Protein AF-A0A2T0X0W3-F1 (afdb_monomer)

Nearest PDB structures (foldseek):
  6b87-assembly2_B-3  TM=9.708E-01  e=7.368E-01  synthetic construct
  6b87-assembly1_A-2  TM=9.383E-01  e=7.368E-01  synthetic construct
  8cwy-assembly1_H  TM=9.448E-01  e=1.388E+00  synthetic construct

Structure (mmCIF, N/CA/C/O backbone):
data_AF-A0A2T0X0W3-F1
#
_entry.id   AF-A0A2T0X0W3-F1
#
loop_
_atom_site.group_PDB
_atom_site.id
_atom_site.type_symbol
_atom_site.label_atom_id
_atom_site.label_alt_id
_atom_site.label_comp_id
_atom_site.label_asym_id
_atom_site.label_entity_id
_atom_site.label_seq_id
_atom_site.pdbx_PDB_ins_code
_atom_site.Cartn_x
_atom_site.Cartn_y
_atom_site.Cartn_z
_atom_site.occupancy
_atom_site.B_iso_or_equiv
_atom_site.auth_seq_id
_atom_site.auth_comp_id
_atom_site.auth_asym_id
_atom_site.auth_atom_id
_atom_site.pdbx_PDB_model_num
ATOM 1 N N . MET A 1 1 ? 35.274 -49.745 -71.059 1.00 44.81 1 MET A N 1
ATOM 2 C CA . MET A 1 1 ? 36.498 -48.923 -71.069 1.00 44.81 1 MET A CA 1
ATOM 3 C C . MET A 1 1 ? 36.664 -48.393 -69.666 1.00 44.81 1 MET A C 1
ATOM 5 O O . MET A 1 1 ? 35.773 -47.701 -69.192 1.00 44.81 1 MET A O 1
ATOM 9 N N . THR A 1 2 ? 37.686 -48.886 -68.977 1.00 56.16 2 THR A N 1
ATOM 10 C CA . THR A 1 2 ? 38.157 -48.382 -67.686 1.00 56.16 2 THR A CA 1
ATOM 11 C C . THR A 1 2 ? 38.947 -47.088 -67.884 1.00 56.16 2 THR A C 1
ATOM 13 O O . THR A 1 2 ? 39.268 -46.744 -69.021 1.00 56.16 2 THR A O 1
ATOM 16 N N . ASP A 1 3 ? 39.266 -46.466 -66.747 1.00 53.34 3 ASP A N 1
ATOM 17 C CA . ASP A 1 3 ? 40.272 -45.422 -66.533 1.00 53.34 3 ASP A CA 1
ATOM 18 C C . ASP A 1 3 ? 39.915 -44.008 -67.009 1.00 53.34 3 ASP A C 1
ATOM 20 O O . ASP A 1 3 ? 39.894 -43.712 -68.195 1.00 53.34 3 ASP A O 1
ATOM 24 N N . GLU A 1 4 ? 39.698 -43.102 -66.052 1.00 60.72 4 GLU A N 1
ATOM 25 C CA . GLU A 1 4 ? 40.798 -42.203 -65.685 1.00 60.72 4 GLU A CA 1
ATOM 26 C C . GLU A 1 4 ? 40.623 -41.633 -64.267 1.00 60.72 4 GLU A C 1
ATOM 28 O O . GLU A 1 4 ? 39.574 -41.119 -63.874 1.00 60.72 4 GLU A O 1
ATOM 33 N N . ASP A 1 5 ? 41.696 -41.789 -63.505 1.00 55.66 5 ASP A N 1
ATOM 34 C CA . ASP A 1 5 ? 41.956 -41.324 -62.151 1.00 55.66 5 ASP A CA 1
ATOM 35 C C . ASP A 1 5 ? 42.317 -39.814 -62.119 1.00 55.66 5 ASP A C 1
ATOM 37 O O . ASP A 1 5 ? 43.077 -39.347 -62.963 1.00 55.66 5 ASP A O 1
ATOM 41 N N . VAL A 1 6 ? 41.906 -39.124 -61.031 1.00 57.84 6 VAL A N 1
ATOM 42 C CA . VAL A 1 6 ? 42.661 -38.058 -60.296 1.00 57.84 6 VAL A CA 1
ATOM 43 C C . VAL A 1 6 ? 42.676 -36.612 -60.885 1.00 57.84 6 VAL A C 1
ATOM 45 O O . VAL A 1 6 ? 42.586 -36.452 -62.095 1.00 57.84 6 VAL A O 1
ATOM 48 N N . PRO A 1 7 ? 42.826 -35.507 -60.091 1.00 54.88 7 PRO A N 1
ATOM 49 C CA . PRO A 1 7 ? 42.998 -35.369 -58.634 1.00 54.88 7 PRO A CA 1
ATOM 50 C C . PRO A 1 7 ? 41.984 -34.474 -57.891 1.00 54.88 7 PRO A C 1
ATOM 52 O O . PRO A 1 7 ? 41.290 -33.615 -58.431 1.00 54.88 7 PRO A O 1
ATOM 55 N N . LEU A 1 8 ? 42.060 -34.632 -56.566 1.00 60.78 8 LEU A N 1
ATOM 56 C CA . LEU A 1 8 ? 41.641 -33.708 -55.521 1.00 60.78 8 LEU A CA 1
ATOM 57 C C . LEU A 1 8 ? 41.966 -32.230 -55.795 1.00 60.78 8 LEU A C 1
ATOM 59 O O . LEU A 1 8 ? 43.094 -31.862 -56.118 1.00 60.78 8 LEU A O 1
ATOM 63 N N . GLY A 1 9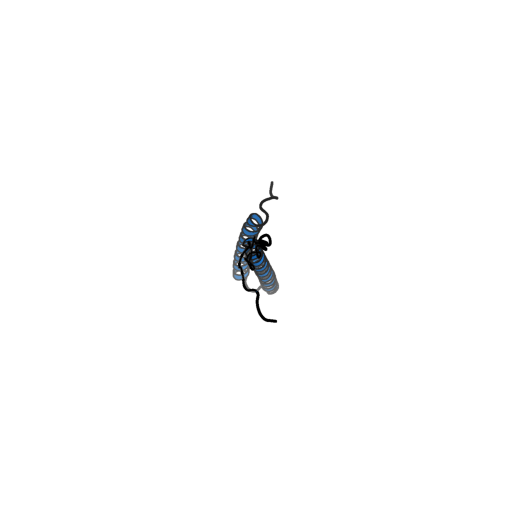 ? 41.011 -31.390 -55.397 1.00 57.78 9 GLY 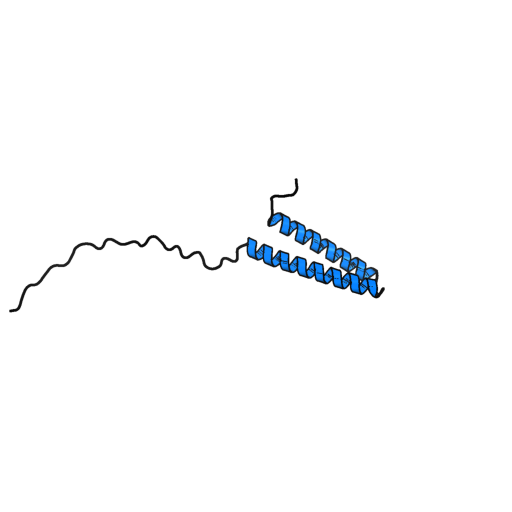A N 1
ATOM 64 C CA . GLY A 1 9 ? 41.310 -30.112 -54.767 1.00 57.78 9 GLY A CA 1
ATOM 65 C C . GLY A 1 9 ? 41.014 -28.896 -55.626 1.00 57.78 9 GLY A C 1
ATOM 66 O O . GLY A 1 9 ? 41.752 -28.577 -56.553 1.00 57.78 9 GLY A O 1
ATOM 67 N N . LYS A 1 10 ? 40.007 -28.133 -55.196 1.00 54.97 10 LYS A N 1
ATOM 68 C CA . LYS A 1 10 ? 40.143 -26.685 -55.015 1.00 54.97 10 LYS A CA 1
ATOM 69 C C . LYS A 1 10 ? 39.015 -26.151 -54.134 1.00 54.97 10 LYS A C 1
ATOM 71 O O . LYS A 1 10 ? 37.862 -26.096 -54.533 1.00 54.97 10 LYS A O 1
ATOM 76 N N . VAL A 1 11 ? 39.449 -25.765 -52.934 1.00 57.28 11 VAL A N 1
ATOM 77 C CA . VAL A 1 11 ? 38.957 -24.672 -52.087 1.00 57.28 11 VAL A CA 1
ATOM 78 C C . VAL A 1 11 ? 37.460 -24.625 -51.780 1.0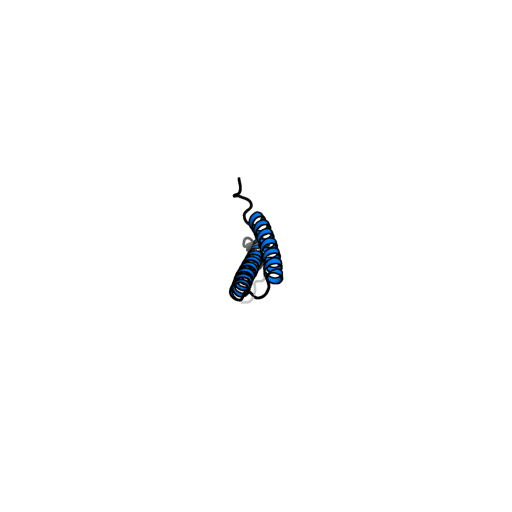0 57.28 11 VAL A C 1
ATOM 80 O O . VAL A 1 11 ? 36.640 -24.166 -52.563 1.00 57.28 11 VAL A O 1
ATOM 83 N N . VAL A 1 12 ? 37.145 -24.962 -50.531 1.00 58.38 12 VAL A N 1
ATOM 84 C CA . VAL A 1 12 ? 36.014 -24.367 -49.819 1.00 58.38 12 VAL A CA 1
ATOM 85 C C . VAL A 1 12 ? 36.396 -22.916 -49.494 1.00 58.38 12 VAL A C 1
ATOM 87 O O . VAL A 1 12 ? 37.445 -22.700 -48.887 1.00 58.38 12 VAL A O 1
ATOM 90 N N . PRO A 1 13 ? 35.547 -21.926 -49.797 1.00 47.31 13 PRO A N 1
ATOM 91 C CA . PRO A 1 13 ? 35.402 -20.796 -48.906 1.00 47.31 13 PRO A CA 1
ATOM 92 C C . PRO A 1 13 ? 33.943 -20.732 -48.481 1.00 47.31 13 PRO A C 1
ATOM 94 O O . PRO A 1 13 ? 33.064 -20.281 -49.208 1.00 47.31 13 PRO A O 1
ATOM 97 N N . ALA A 1 14 ? 33.715 -21.269 -47.286 1.00 55.72 14 ALA A N 1
ATOM 98 C CA . ALA A 1 14 ? 32.992 -20.589 -46.232 1.00 55.72 14 ALA A CA 1
ATOM 99 C C . ALA A 1 14 ? 31.986 -19.530 -46.722 1.00 55.72 14 ALA A C 1
ATOM 101 O O . ALA A 1 14 ? 32.235 -18.329 -46.623 1.00 55.72 14 ALA A O 1
ATOM 102 N N . LEU A 1 15 ? 30.790 -19.970 -47.127 1.00 53.56 15 LEU A N 1
ATOM 103 C CA . LEU A 1 15 ? 29.605 -19.189 -46.790 1.00 53.56 15 LEU A CA 1
ATOM 104 C C . LEU A 1 15 ? 29.450 -19.277 -45.270 1.00 53.56 15 LEU A C 1
ATOM 106 O O . LEU A 1 15 ? 28.681 -20.075 -44.737 1.00 53.56 15 LEU A O 1
ATOM 110 N N . ILE A 1 16 ? 30.230 -18.444 -44.577 1.00 56.00 16 ILE A N 1
ATOM 111 C CA . ILE A 1 16 ? 29.846 -17.901 -43.283 1.00 56.00 16 ILE A CA 1
ATOM 112 C C . ILE A 1 16 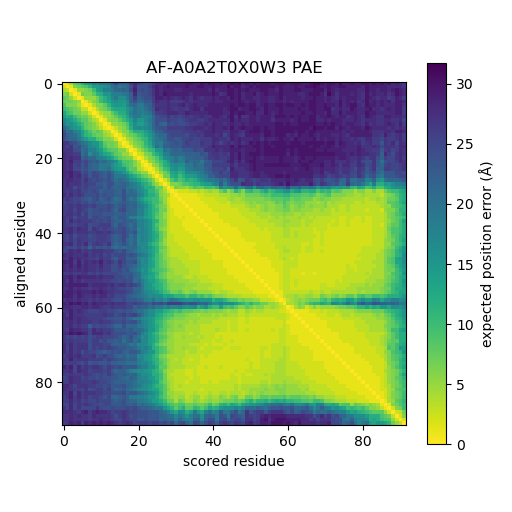? 28.501 -17.238 -43.557 1.00 56.00 16 ILE A C 1
ATOM 114 O O . ILE A 1 16 ? 28.421 -16.118 -44.059 1.00 56.00 16 ILE A O 1
ATOM 118 N N . ARG A 1 17 ? 27.422 -17.978 -43.293 1.00 55.34 17 ARG A N 1
ATOM 119 C CA . ARG A 1 17 ? 26.143 -17.349 -43.004 1.00 55.34 17 ARG A CA 1
ATOM 120 C C . ARG A 1 17 ? 26.440 -16.332 -41.900 1.00 55.34 17 ARG A C 1
ATOM 122 O O . ARG A 1 17 ? 27.027 -16.734 -40.891 1.00 55.34 17 ARG A O 1
ATOM 129 N N . PRO A 1 18 ? 26.123 -15.041 -42.095 1.00 49.62 18 PRO A N 1
ATOM 130 C CA . PRO A 1 18 ? 26.300 -14.065 -41.038 1.00 49.62 18 PRO A CA 1
ATOM 131 C C . PRO A 1 18 ? 25.544 -14.579 -39.821 1.00 49.62 18 PRO A C 1
ATOM 133 O O . PRO A 1 18 ? 24.419 -15.069 -39.951 1.00 49.62 18 PRO A O 1
ATOM 136 N N . ALA A 1 19 ? 26.239 -14.539 -38.687 1.00 53.75 19 ALA A N 1
ATOM 137 C CA . ALA A 1 19 ? 25.780 -14.983 -37.393 1.00 53.75 19 ALA A CA 1
ATOM 138 C C . ALA A 1 19 ? 24.299 -14.647 -37.213 1.00 53.75 19 ALA A C 1
ATOM 140 O O . ALA A 1 19 ? 23.923 -13.498 -36.982 1.00 53.75 19 ALA A O 1
ATOM 141 N N . HIS A 1 20 ? 23.457 -15.676 -37.288 1.00 50.53 20 HIS A N 1
ATOM 142 C CA . HIS A 1 20 ? 22.260 -15.672 -36.480 1.00 50.53 20 HIS A CA 1
ATOM 143 C C . HIS A 1 20 ? 22.801 -15.775 -35.056 1.00 50.53 20 HIS A C 1
ATOM 145 O O . HIS A 1 20 ? 23.052 -16.864 -34.550 1.00 50.53 20 HIS A O 1
ATOM 151 N N . ALA A 1 21 ? 23.142 -14.622 -34.476 1.00 52.66 21 ALA A N 1
ATOM 152 C CA . ALA A 1 21 ? 23.167 -14.495 -33.041 1.00 52.66 21 ALA A CA 1
ATOM 153 C C . ALA A 1 21 ? 21.756 -14.899 -32.627 1.00 52.66 21 ALA A C 1
ATOM 155 O O . ALA A 1 21 ? 20.811 -14.130 -32.806 1.00 52.66 21 ALA A O 1
ATOM 156 N N . GLU A 1 22 ? 21.598 -16.155 -32.212 1.00 50.28 22 GLU A N 1
ATOM 157 C CA . GLU A 1 22 ? 20.448 -16.534 -31.415 1.00 50.28 22 GLU A CA 1
ATOM 158 C C . GLU A 1 22 ? 20.356 -15.459 -30.326 1.00 50.28 22 GLU A C 1
ATOM 160 O O . GLU A 1 22 ? 21.358 -15.222 -29.636 1.00 50.28 22 GLU A O 1
ATOM 165 N N . PRO A 1 23 ? 19.239 -14.715 -30.224 1.00 63.34 23 PRO A N 1
ATOM 166 C CA . PRO A 1 23 ? 19.075 -13.813 -29.101 1.00 63.34 23 PRO A CA 1
ATOM 167 C C . PRO A 1 23 ? 19.275 -14.667 -27.845 1.00 63.34 23 PRO A C 1
ATOM 169 O O . PRO A 1 23 ? 18.744 -15.784 -27.808 1.00 63.34 23 PRO A O 1
ATOM 172 N N . PRO A 1 24 ? 20.071 -14.220 -26.856 1.00 63.34 24 PRO A N 1
ATOM 173 C CA . PRO A 1 24 ? 20.215 -14.978 -25.623 1.00 63.34 24 PRO A CA 1
ATOM 174 C C . PRO A 1 24 ? 18.804 -15.308 -25.121 1.00 63.34 24 PRO A C 1
ATOM 176 O O . PRO A 1 24 ? 17.971 -14.408 -24.990 1.00 63.34 24 PRO A O 1
ATOM 179 N N . GLY A 1 25 ? 18.516 -16.609 -24.962 1.00 58.88 25 GLY A N 1
ATOM 180 C CA . GLY A 1 25 ? 17.222 -17.116 -24.492 1.00 58.88 25 GLY A CA 1
ATOM 181 C C . GLY A 1 25 ? 16.771 -16.375 -23.233 1.00 58.88 25 GLY A C 1
ATOM 182 O O . GLY A 1 25 ? 17.624 -15.797 -22.567 1.00 58.88 25 GLY A O 1
ATOM 183 N N . PRO A 1 26 ? 15.462 -16.371 -22.916 1.00 59.91 26 PRO A N 1
ATOM 184 C CA . PRO A 1 26 ? 14.782 -15.307 -22.181 1.00 59.91 26 PRO A CA 1
ATOM 185 C C . PRO A 1 26 ? 15.549 -14.954 -20.911 1.00 59.91 26 PRO A C 1
ATOM 187 O O . PRO A 1 26 ? 15.377 -15.565 -19.856 1.00 59.91 26 PRO A O 1
ATOM 190 N N . VAL A 1 27 ? 16.432 -13.966 -21.030 1.00 58.34 27 VAL A N 1
ATOM 191 C CA . VAL A 1 27 ? 16.974 -13.270 -19.884 1.00 58.34 27 VAL A CA 1
ATOM 192 C C . VAL A 1 27 ? 15.758 -12.537 -19.375 1.00 58.34 27 VAL A C 1
ATOM 194 O O . VAL A 1 27 ? 15.282 -11.620 -20.032 1.00 58.34 27 VAL A O 1
ATOM 197 N N . MET A 1 28 ? 15.142 -13.045 -18.308 1.00 57.94 28 MET A N 1
ATOM 198 C CA . MET A 1 28 ? 14.041 -12.337 -17.676 1.00 57.94 28 MET A CA 1
ATOM 199 C C . MET A 1 28 ? 14.612 -10.972 -17.327 1.00 57.94 28 MET A C 1
ATOM 201 O O . MET A 1 28 ? 15.497 -10.877 -16.472 1.00 57.94 28 MET A O 1
ATOM 205 N N . ASN A 1 29 ? 14.236 -9.968 -18.120 1.00 75.62 29 ASN A N 1
ATOM 206 C CA . ASN A 1 29 ? 14.947 -8.702 -18.134 1.00 75.62 29 ASN A CA 1
ATOM 207 C C . ASN A 1 29 ? 14.852 -8.153 -16.708 1.00 75.62 29 ASN A C 1
ATOM 209 O O . ASN A 1 29 ? 13.803 -8.283 -16.076 1.00 75.62 29 ASN A O 1
ATOM 213 N N . GLU A 1 30 ? 15.918 -7.582 -16.144 1.00 76.56 30 GLU A N 1
ATOM 214 C CA . GLU A 1 30 ? 15.858 -7.063 -14.764 1.00 76.56 30 GLU A CA 1
ATOM 215 C C . GLU A 1 30 ? 14.660 -6.111 -14.582 1.00 76.56 30 GLU A C 1
ATOM 217 O O . GLU A 1 30 ? 14.000 -6.103 -13.545 1.00 76.56 30 GLU A O 1
ATOM 222 N N . GLU A 1 31 ? 14.310 -5.393 -15.649 1.00 78.50 31 GLU A N 1
ATOM 223 C CA . GLU A 1 31 ? 13.103 -4.585 -15.788 1.00 78.50 31 GLU A CA 1
ATOM 224 C C . GLU A 1 31 ? 11.792 -5.393 -15.712 1.00 78.50 31 GLU A C 1
ATOM 226 O O . GLU A 1 31 ? 10.857 -4.982 -15.028 1.00 78.50 31 GLU A O 1
ATOM 231 N N . GLU A 1 32 ? 11.702 -6.561 -16.354 1.00 81.50 32 GLU A N 1
ATOM 232 C CA . GLU A 1 32 ? 10.555 -7.477 -16.249 1.00 81.50 32 GLU A CA 1
ATOM 233 C C . GLU A 1 32 ? 10.404 -8.031 -14.829 1.00 81.50 32 GLU A C 1
ATOM 235 O O . GLU A 1 32 ? 9.291 -8.072 -14.301 1.00 81.50 32 GLU A O 1
ATOM 240 N N . VAL A 1 33 ? 11.513 -8.391 -14.172 1.00 84.81 33 VAL A N 1
ATOM 241 C CA . VAL A 1 33 ? 11.515 -8.835 -12.766 1.00 84.81 33 VAL A CA 1
ATOM 242 C C . VAL A 1 33 ? 11.029 -7.716 -11.843 1.00 84.81 33 VAL A C 1
ATOM 244 O O . VAL A 1 33 ? 10.214 -7.950 -10.942 1.00 84.81 33 VAL A O 1
ATOM 247 N N . LEU A 1 34 ? 11.504 -6.490 -12.066 1.00 83.81 34 LEU A N 1
ATOM 248 C CA . LEU A 1 34 ? 11.078 -5.310 -11.320 1.00 83.81 34 LEU A CA 1
ATOM 249 C C . LEU A 1 34 ? 9.594 -5.003 -11.559 1.00 83.81 34 LEU A C 1
ATOM 251 O O . LEU A 1 34 ? 8.871 -4.783 -10.589 1.00 83.81 34 LEU A O 1
ATOM 255 N N . ARG A 1 35 ? 9.104 -5.069 -12.803 1.00 84.25 35 ARG A N 1
ATOM 256 C CA . ARG A 1 35 ? 7.680 -4.883 -13.141 1.00 84.25 35 ARG A CA 1
ATOM 257 C C . ARG A 1 35 ? 6.786 -5.947 -12.509 1.00 84.25 35 ARG A C 1
ATOM 259 O O . ARG A 1 35 ? 5.744 -5.608 -11.953 1.00 84.25 35 ARG A O 1
ATOM 266 N N . ALA A 1 36 ? 7.193 -7.215 -12.538 1.00 87.88 36 ALA A N 1
ATOM 267 C CA . ALA A 1 36 ? 6.464 -8.297 -11.878 1.00 87.88 36 ALA A CA 1
ATOM 268 C C . ALA A 1 36 ? 6.413 -8.096 -10.352 1.00 87.88 36 ALA A C 1
ATOM 270 O O . ALA A 1 36 ? 5.365 -8.262 -9.726 1.00 87.88 36 ALA A O 1
ATOM 271 N N . SER A 1 37 ? 7.529 -7.672 -9.753 1.00 88.06 37 SER A N 1
ATOM 272 C CA . SER A 1 37 ? 7.603 -7.357 -8.321 1.00 88.06 37 SER A CA 1
ATOM 273 C C . SER A 1 37 ? 6.711 -6.169 -7.950 1.00 88.06 37 SER A C 1
ATOM 275 O O . SER A 1 37 ? 5.998 -6.220 -6.950 1.00 88.06 37 SER A O 1
ATOM 277 N N . LEU A 1 38 ? 6.708 -5.121 -8.775 1.00 89.44 38 LEU A N 1
ATOM 278 C CA . LEU A 1 38 ? 5.857 -3.943 -8.624 1.00 89.44 38 LEU A CA 1
ATOM 279 C C . LEU A 1 38 ? 4.369 -4.314 -8.701 1.00 89.44 38 LEU A C 1
ATOM 281 O O . LEU A 1 38 ? 3.589 -3.880 -7.856 1.00 89.44 38 LEU A O 1
ATOM 285 N N . ALA A 1 39 ? 3.980 -5.145 -9.673 1.00 90.19 39 ALA A N 1
ATOM 286 C CA . ALA A 1 39 ? 2.608 -5.632 -9.813 1.00 90.19 39 ALA A CA 1
ATOM 287 C C . ALA A 1 39 ? 2.149 -6.382 -8.555 1.00 90.19 39 ALA A C 1
ATOM 289 O O . ALA A 1 39 ? 1.098 -6.065 -8.002 1.00 90.19 39 ALA A O 1
ATOM 290 N N . ARG A 1 40 ? 2.989 -7.287 -8.038 1.00 92.62 40 ARG A N 1
ATOM 291 C CA . ARG A 1 40 ? 2.720 -8.012 -6.791 1.00 92.62 40 ARG A CA 1
ATOM 292 C C . ARG A 1 40 ? 2.578 -7.082 -5.583 1.00 92.62 40 ARG A C 1
ATOM 294 O O . ARG A 1 40 ? 1.687 -7.271 -4.765 1.00 92.62 40 ARG A O 1
ATOM 301 N N . LEU A 1 41 ? 3.447 -6.078 -5.451 1.00 91.19 41 LEU A N 1
ATOM 302 C CA . LEU A 1 41 ? 3.351 -5.112 -4.350 1.00 91.19 41 LEU A CA 1
ATOM 303 C C . LEU A 1 41 ? 2.075 -4.265 -4.444 1.00 91.19 41 LEU A C 1
ATOM 305 O O . LEU A 1 41 ? 1.470 -3.962 -3.416 1.00 91.19 41 LEU A O 1
ATOM 309 N N . ARG A 1 42 ? 1.656 -3.888 -5.659 1.00 90.94 42 ARG A N 1
ATOM 310 C CA . ARG A 1 42 ? 0.399 -3.160 -5.898 1.00 90.94 42 ARG A CA 1
ATOM 311 C C . ARG A 1 42 ? -0.822 -4.005 -5.532 1.00 90.94 42 ARG A C 1
ATOM 313 O O . ARG A 1 42 ? -1.734 -3.472 -4.905 1.00 90.94 42 ARG A O 1
ATOM 320 N N . GLU A 1 43 ? -0.811 -5.292 -5.869 1.00 94.56 43 GLU A N 1
ATOM 321 C CA . GLU A 1 43 ? -1.842 -6.256 -5.463 1.00 94.56 43 GLU A CA 1
ATOM 322 C C . GLU A 1 43 ? -1.912 -6.378 -3.934 1.00 94.56 43 GLU A C 1
ATOM 324 O O . GLU A 1 43 ? -2.955 -6.109 -3.345 1.00 94.56 43 GLU A O 1
ATOM 329 N N . GLU A 1 44 ? -0.779 -6.616 -3.263 1.00 94.19 44 GLU A N 1
ATOM 330 C CA . GLU A 1 44 ? -0.728 -6.701 -1.794 1.00 94.19 44 GLU A CA 1
ATOM 331 C C . GLU A 1 44 ? -1.213 -5.403 -1.114 1.00 94.19 44 GLU A C 1
ATOM 333 O O . GLU A 1 44 ? -1.885 -5.427 -0.078 1.00 94.19 44 GLU A O 1
ATOM 338 N N . HIS A 1 45 ? -0.902 -4.241 -1.696 1.00 94.00 45 HIS A N 1
ATOM 339 C CA . HIS A 1 45 ? -1.397 -2.950 -1.218 1.00 94.00 45 HIS A CA 1
ATOM 340 C C . HIS A 1 45 ? -2.921 -2.797 -1.394 1.00 94.00 45 HIS A C 1
ATOM 342 O O . HIS A 1 45 ? -3.583 -2.201 -0.530 1.00 94.00 45 HIS A O 1
ATOM 348 N N . ALA A 1 46 ? -3.485 -3.306 -2.493 1.00 92.75 46 ALA A N 1
ATOM 349 C CA . ALA A 1 46 ? -4.926 -3.313 -2.728 1.00 92.75 46 ALA A CA 1
ATOM 350 C C . ALA A 1 46 ? -5.636 -4.225 -1.718 1.00 92.75 46 ALA A C 1
ATOM 352 O O . ALA A 1 46 ? -6.543 -3.763 -1.025 1.00 92.75 46 ALA A O 1
ATOM 353 N N . ASP A 1 47 ? -5.133 -5.444 -1.520 1.00 94.62 47 ASP A N 1
ATOM 354 C CA . ASP A 1 47 ? -5.657 -6.397 -0.537 1.00 94.62 47 ASP A CA 1
ATOM 355 C C . ASP A 1 47 ? -5.651 -5.820 0.881 1.00 94.62 47 ASP A C 1
ATOM 357 O O . ASP A 1 47 ? -6.635 -5.911 1.619 1.00 94.62 47 ASP A O 1
ATOM 361 N N . LEU A 1 48 ? -4.554 -5.159 1.269 1.00 93.62 48 LEU A N 1
ATOM 362 C CA . LEU A 1 48 ? -4.476 -4.478 2.560 1.00 93.62 48 LEU A CA 1
ATOM 363 C C . LEU A 1 48 ? -5.474 -3.330 2.679 1.00 93.62 48 LEU A C 1
ATOM 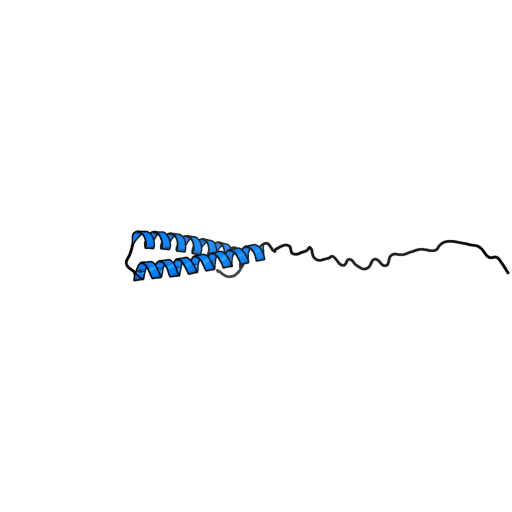365 O O . LEU A 1 48 ? -5.947 -3.067 3.782 1.00 93.62 48 LEU A O 1
ATOM 369 N N . SER A 1 49 ? -5.796 -2.641 1.584 1.00 94.31 49 SER A N 1
ATOM 370 C CA . SER A 1 49 ? -6.806 -1.579 1.593 1.00 94.31 49 SER A CA 1
ATOM 371 C C . SER A 1 49 ? -8.190 -2.151 1.868 1.00 94.31 49 SER A C 1
ATOM 373 O O . SER A 1 49 ? -8.842 -1.707 2.809 1.00 94.31 49 SER A O 1
ATOM 375 N N . THR A 1 50 ? -8.574 -3.203 1.146 1.00 95.69 50 THR A N 1
ATOM 376 C CA . THR A 1 50 ? -9.848 -3.900 1.352 1.00 95.69 50 THR A CA 1
ATOM 377 C C . THR A 1 50 ? -9.948 -4.506 2.753 1.00 95.69 50 THR A C 1
ATOM 379 O O . THR A 1 50 ? -10.989 -4.413 3.400 1.00 95.69 50 THR A O 1
ATOM 382 N N . ALA A 1 51 ? -8.862 -5.082 3.275 1.00 92.81 51 ALA A N 1
ATOM 383 C CA . ALA A 1 51 ? -8.834 -5.610 4.637 1.00 92.81 51 ALA A CA 1
ATOM 384 C C . ALA A 1 51 ? -9.014 -4.510 5.698 1.00 92.81 51 ALA A C 1
ATOM 386 O O . ALA A 1 51 ? -9.693 -4.731 6.699 1.00 92.81 51 ALA A O 1
ATOM 387 N N . ILE A 1 52 ? -8.413 -3.331 5.491 1.00 93.31 52 ILE A N 1
ATOM 388 C CA . ILE A 1 52 ? -8.588 -2.172 6.377 1.00 93.31 52 ILE A CA 1
ATOM 389 C C . ILE A 1 52 ? -10.042 -1.701 6.353 1.00 93.31 52 ILE A C 1
ATOM 391 O O . ILE A 1 52 ? -10.625 -1.558 7.423 1.00 93.31 52 ILE A O 1
ATOM 395 N N . GLU A 1 53 ? -10.623 -1.517 5.168 1.00 94.56 53 GLU A N 1
ATOM 396 C CA . GLU A 1 53 ? -12.016 -1.082 4.996 1.00 94.56 53 GLU A CA 1
ATOM 397 C C . GLU A 1 53 ? -12.981 -2.052 5.685 1.00 94.56 53 GLU A C 1
ATOM 399 O O . GLU A 1 53 ? -13.781 -1.643 6.523 1.00 94.56 53 GLU A O 1
ATOM 404 N N . ALA A 1 54 ? -12.815 -3.358 5.459 1.00 92.62 54 ALA A N 1
ATOM 405 C CA . ALA A 1 54 ? -13.629 -4.379 6.108 1.00 92.62 54 ALA A CA 1
ATOM 406 C C . ALA A 1 54 ? -13.488 -4.384 7.643 1.00 92.62 54 ALA A C 1
ATOM 408 O O . ALA A 1 54 ? -14.449 -4.697 8.346 1.00 92.62 54 ALA A O 1
ATOM 409 N N . LEU A 1 55 ? -12.305 -4.076 8.189 1.00 90.44 55 LEU A N 1
ATOM 410 C CA . LEU A 1 55 ? -12.106 -3.955 9.639 1.00 90.44 55 LEU A CA 1
ATOM 411 C C . LEU A 1 55 ? -12.732 -2.675 10.208 1.00 90.44 55 LEU A C 1
ATOM 413 O O . LEU A 1 55 ? -13.244 -2.698 11.330 1.00 90.44 55 LEU A O 1
ATOM 417 N N . GLU A 1 56 ? -12.668 -1.576 9.458 1.00 91.88 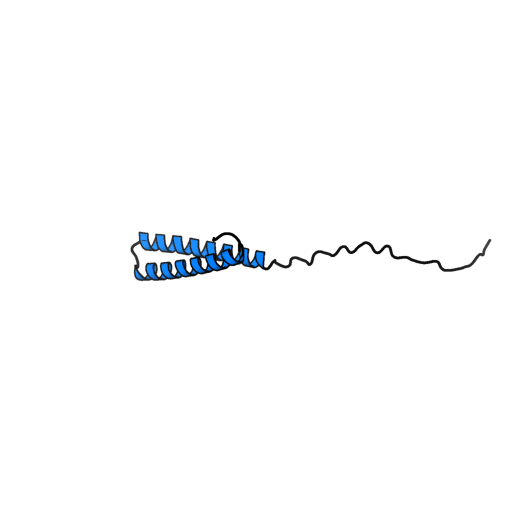56 GLU A N 1
ATOM 418 C CA . GLU A 1 56 ? -13.250 -0.287 9.834 1.00 91.88 56 GLU A CA 1
ATOM 419 C C . GLU A 1 56 ? -14.780 -0.349 9.832 1.00 91.88 56 GLU A C 1
ATOM 421 O O . GLU A 1 56 ? -15.399 0.073 10.808 1.00 91.88 56 GLU A O 1
ATOM 426 N N . GLU A 1 57 ? -15.387 -0.964 8.815 1.00 92.88 57 GLU A N 1
ATOM 427 C CA . GLU A 1 57 ? -16.837 -1.184 8.730 1.00 92.88 57 GLU A CA 1
ATOM 428 C C . GLU A 1 57 ? -17.377 -2.020 9.895 1.00 92.88 57 GLU A C 1
ATOM 430 O O . GLU A 1 57 ? -18.464 -1.766 10.412 1.00 92.88 57 GLU A O 1
ATOM 435 N N . ARG A 1 58 ? -16.606 -3.015 10.343 1.00 90.62 58 ARG A N 1
ATOM 436 C CA . ARG A 1 58 ? -16.978 -3.885 11.468 1.00 90.62 58 ARG A CA 1
ATOM 437 C C . ARG A 1 58 ? -16.690 -3.257 12.835 1.00 90.62 58 ARG A C 1
ATOM 439 O O . ARG A 1 58 ? -17.015 -3.873 13.850 1.00 90.62 58 ARG A O 1
ATOM 446 N N . GLY A 1 59 ? -16.031 -2.095 12.888 1.00 84.12 59 GLY A N 1
ATOM 447 C CA . GLY A 1 59 ? -15.683 -1.391 14.128 1.00 84.12 59 GLY A CA 1
ATOM 448 C C . GLY A 1 59 ? -14.836 -2.210 15.112 1.00 84.12 59 GLY A C 1
ATOM 449 O O . GLY A 1 59 ? -14.926 -1.995 16.318 1.00 84.12 59 GLY A O 1
ATOM 450 N N . SER A 1 60 ? -14.065 -3.191 14.627 1.00 75.06 60 SER A N 1
ATOM 451 C CA . SER A 1 60 ? -13.607 -4.303 15.476 1.00 75.06 60 SER A CA 1
ATOM 452 C C . SER A 1 60 ? -12.346 -4.015 16.296 1.00 75.06 60 SER A C 1
ATOM 454 O O . SER A 1 60 ? -12.288 -4.402 17.459 1.00 75.06 60 SER A O 1
ATOM 456 N N . ASP A 1 61 ? -11.326 -3.366 15.720 1.00 86.38 61 ASP A N 1
ATOM 457 C CA . ASP A 1 61 ? -10.076 -3.076 16.442 1.00 86.38 61 ASP A CA 1
ATOM 458 C C . ASP A 1 61 ? -9.311 -1.866 15.850 1.00 86.38 61 ASP A C 1
ATOM 460 O O . ASP A 1 61 ? -8.610 -1.993 14.836 1.00 86.38 61 ASP A O 1
ATOM 464 N N . PRO A 1 62 ? -9.367 -0.689 16.506 1.00 88.56 62 PRO A N 1
ATOM 465 C CA . PRO A 1 62 ? -8.629 0.507 16.094 1.00 88.56 62 PRO A CA 1
ATOM 466 C C . PRO A 1 62 ? -7.103 0.324 16.067 1.00 88.56 62 PRO A C 1
ATOM 468 O O . PRO A 1 62 ? -6.411 0.960 15.264 1.00 88.56 62 PRO A O 1
ATOM 471 N N . LEU A 1 63 ? -6.544 -0.532 16.932 1.00 91.88 63 LEU A N 1
ATOM 472 C CA . LEU A 1 63 ? -5.107 -0.794 16.980 1.00 91.88 63 LEU A CA 1
ATOM 473 C C . LEU A 1 63 ? -4.672 -1.666 15.798 1.00 91.88 63 LEU A C 1
ATOM 475 O O . LEU A 1 63 ? -3.637 -1.380 15.185 1.00 91.88 63 LEU A O 1
ATOM 479 N N . ALA A 1 64 ? -5.460 -2.687 15.447 1.00 90.44 64 ALA A N 1
ATOM 480 C CA . ALA A 1 64 ? -5.233 -3.487 14.245 1.00 90.44 64 ALA A CA 1
ATOM 481 C C . ALA A 1 64 ? -5.293 -2.621 12.982 1.00 90.44 64 ALA A C 1
ATOM 483 O O . ALA A 1 64 ? -4.348 -2.639 12.192 1.00 90.44 64 ALA A O 1
ATOM 484 N N . VAL A 1 65 ? -6.325 -1.782 12.840 1.00 92.94 65 VAL A N 1
ATOM 485 C CA . VAL A 1 65 ? -6.453 -0.829 11.723 1.00 92.94 65 VAL A CA 1
ATOM 486 C C . VAL A 1 65 ? -5.228 0.086 11.637 1.00 92.94 65 VAL A C 1
ATOM 488 O O . VAL A 1 65 ? -4.634 0.234 10.568 1.00 92.94 65 VAL A O 1
ATOM 491 N N . ARG A 1 66 ? -4.768 0.651 12.761 1.00 93.88 66 ARG A 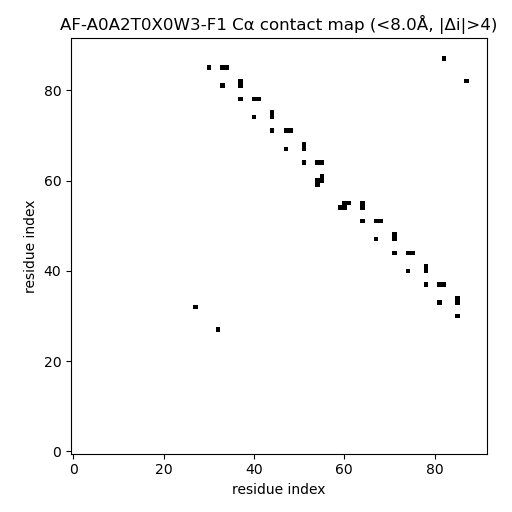N 1
ATOM 492 C CA . ARG A 1 66 ? -3.567 1.504 12.788 1.00 93.88 66 ARG A CA 1
ATOM 493 C C . ARG A 1 66 ? -2.304 0.755 12.346 1.00 93.88 66 ARG A C 1
ATOM 495 O O . ARG A 1 66 ? -1.481 1.317 11.620 1.00 93.88 66 ARG A O 1
ATOM 502 N N . ARG A 1 67 ? -2.138 -0.507 12.757 1.00 93.62 67 ARG A N 1
ATOM 503 C CA . ARG A 1 67 ? -1.011 -1.360 12.334 1.00 93.62 67 ARG A CA 1
ATOM 504 C C . ARG A 1 67 ? -1.066 -1.662 10.837 1.00 93.62 67 ARG A C 1
ATOM 506 O O . ARG A 1 67 ? -0.042 -1.548 10.165 1.00 93.62 67 ARG A O 1
ATOM 513 N N . LEU A 1 68 ? -2.244 -1.995 10.312 1.00 92.88 68 LEU A N 1
ATOM 514 C CA . LEU A 1 68 ? -2.444 -2.251 8.885 1.00 92.88 68 LEU A CA 1
ATOM 515 C C . LEU A 1 68 ? -2.193 -0.993 8.048 1.00 92.88 68 LEU A C 1
ATOM 517 O O . LEU A 1 68 ? -1.471 -1.068 7.060 1.00 92.88 68 LEU A O 1
ATOM 521 N N . LYS A 1 69 ? -2.667 0.180 8.484 1.00 94.00 69 LYS A N 1
ATOM 522 C CA . LYS A 1 69 ? -2.375 1.466 7.826 1.00 94.00 69 LYS A CA 1
ATOM 523 C C . LYS A 1 69 ? -0.876 1.764 7.766 1.00 94.00 69 LYS A C 1
ATOM 525 O O . LYS A 1 69 ? -0.385 2.202 6.731 1.00 94.00 69 LYS A O 1
ATOM 530 N N . LYS A 1 70 ? -0.125 1.469 8.835 1.00 95.38 70 LYS A N 1
ATOM 531 C CA . LYS A 1 70 ? 1.342 1.608 8.830 1.00 95.38 70 LYS A CA 1
ATOM 532 C C . LYS A 1 70 ? 2.005 0.666 7.817 1.00 95.38 70 LYS A C 1
ATOM 534 O O . LYS A 1 70 ? 2.923 1.082 7.119 1.00 95.38 70 LYS A O 1
ATOM 539 N N . ARG A 1 71 ? 1.532 -0.583 7.713 1.00 93.94 71 ARG A N 1
ATOM 540 C CA . ARG A 1 71 ? 2.009 -1.544 6.699 1.00 93.94 71 ARG A CA 1
ATOM 541 C C . ARG A 1 71 ? 1.674 -1.085 5.278 1.00 93.94 71 ARG A C 1
ATOM 543 O O . ARG A 1 71 ? 2.546 -1.127 4.419 1.00 93.94 71 ARG A O 1
ATOM 550 N N . LYS A 1 72 ? 0.450 -0.595 5.057 1.00 92.75 72 LYS A N 1
ATOM 551 C CA . LYS A 1 72 ? -0.003 -0.029 3.779 1.00 92.75 72 LYS A CA 1
ATOM 552 C C . LYS A 1 72 ? 0.879 1.145 3.343 1.00 92.75 72 LYS A C 1
ATOM 554 O O . LYS A 1 72 ? 1.291 1.187 2.190 1.00 92.75 72 LYS A O 1
ATOM 559 N N . LEU A 1 73 ? 1.223 2.049 4.265 1.00 94.50 73 LEU A N 1
ATOM 560 C CA . LEU A 1 73 ? 2.136 3.161 3.988 1.00 94.50 73 LEU A CA 1
ATOM 561 C C . LEU A 1 73 ? 3.527 2.664 3.566 1.00 94.50 73 LEU A C 1
ATOM 563 O O . LEU A 1 73 ? 4.016 3.065 2.521 1.00 94.50 73 LEU A O 1
ATOM 567 N N . ALA A 1 74 ? 4.112 1.719 4.308 1.00 93.38 74 ALA A N 1
ATOM 568 C CA . ALA A 1 74 ? 5.422 1.163 3.964 1.00 93.38 74 ALA A CA 1
ATOM 569 C C . ALA A 1 74 ? 5.442 0.463 2.590 1.00 93.38 74 ALA A C 1
ATOM 571 O O . ALA A 1 74 ? 6.434 0.544 1.867 1.00 93.38 74 ALA A O 1
ATOM 572 N N . LEU A 1 75 ? 4.353 -0.217 2.210 1.00 92.19 75 LEU A N 1
ATOM 573 C CA . LEU A 1 75 ? 4.218 -0.798 0.872 1.00 92.19 75 LEU A CA 1
ATOM 574 C C . LEU A 1 75 ? 4.107 0.276 -0.205 1.00 92.19 75 LEU A C 1
ATOM 576 O O . LEU A 1 75 ? 4.763 0.151 -1.232 1.00 92.19 75 LEU A O 1
ATOM 580 N N . LYS A 1 76 ? 3.335 1.340 0.038 1.00 91.38 76 LYS A N 1
ATOM 581 C CA . LYS A 1 76 ? 3.243 2.481 -0.878 1.00 91.38 76 LYS A CA 1
ATOM 582 C C . LYS A 1 76 ? 4.615 3.119 -1.111 1.00 91.38 76 LYS A C 1
ATOM 584 O O . LYS A 1 76 ? 4.976 3.339 -2.262 1.00 91.38 76 LYS A O 1
ATOM 589 N N . ASP A 1 77 ? 5.385 3.352 -0.050 1.00 92.88 77 ASP A N 1
ATOM 590 C CA . ASP A 1 77 ? 6.733 3.928 -0.147 1.00 92.88 77 ASP A CA 1
ATOM 591 C C . ASP A 1 77 ? 7.673 3.013 -0.948 1.00 92.88 77 ASP A C 1
ATOM 593 O O . ASP A 1 77 ? 8.451 3.470 -1.783 1.00 92.88 77 ASP A O 1
ATOM 597 N N . ARG A 1 78 ? 7.561 1.692 -0.751 1.00 90.62 78 ARG A N 1
ATOM 598 C CA . ARG A 1 78 ? 8.336 0.701 -1.507 1.00 90.62 78 ARG A CA 1
ATOM 599 C C . ARG A 1 78 ? 7.931 0.630 -2.981 1.00 90.62 78 ARG A C 1
ATOM 601 O O . ARG A 1 78 ? 8.806 0.464 -3.825 1.00 90.62 78 ARG A O 1
ATOM 608 N N . ILE A 1 79 ? 6.636 0.744 -3.283 1.00 90.44 79 ILE A N 1
ATOM 609 C CA . ILE A 1 79 ? 6.124 0.823 -4.657 1.00 90.44 79 ILE A CA 1
ATOM 610 C C . ILE A 1 79 ? 6.674 2.076 -5.328 1.00 90.44 79 ILE A C 1
ATOM 612 O O . ILE A 1 79 ? 7.204 1.953 -6.421 1.00 90.44 79 ILE A O 1
ATOM 616 N N . ALA A 1 80 ? 6.611 3.236 -4.666 1.00 88.81 80 ALA A N 1
ATOM 617 C CA . ALA A 1 80 ? 7.132 4.492 -5.201 1.00 88.81 80 ALA A CA 1
ATOM 618 C C . ALA A 1 80 ? 8.629 4.388 -5.529 1.00 88.81 80 ALA A C 1
ATOM 620 O O . ALA A 1 80 ? 9.020 4.639 -6.658 1.00 88.81 80 ALA A O 1
ATOM 621 N N . ALA A 1 81 ? 9.447 3.878 -4.602 1.00 87.81 81 ALA A N 1
ATOM 622 C CA . ALA A 1 81 ? 10.877 3.686 -4.847 1.00 87.81 81 ALA A CA 1
ATOM 623 C C . ALA A 1 81 ? 11.184 2.692 -5.990 1.00 87.81 81 ALA A C 1
ATOM 625 O O . ALA A 1 81 ? 12.212 2.804 -6.658 1.00 87.81 81 ALA A O 1
ATOM 626 N N . MET A 1 82 ? 10.325 1.686 -6.204 1.00 85.81 82 MET A N 1
ATOM 627 C CA . MET A 1 82 ? 10.452 0.757 -7.333 1.00 85.81 82 MET A CA 1
ATOM 628 C C . MET A 1 82 ? 9.979 1.369 -8.656 1.00 85.81 82 MET A C 1
ATOM 630 O O . MET A 1 82 ? 10.618 1.120 -9.675 1.00 85.81 82 MET A O 1
ATOM 634 N N . ASP A 1 83 ? 8.901 2.158 -8.639 1.00 85.00 83 ASP A N 1
ATOM 635 C CA . ASP A 1 83 ? 8.416 2.921 -9.796 1.00 85.00 83 ASP A CA 1
ATOM 636 C C . ASP A 1 83 ? 9.479 3.933 -10.229 1.00 85.00 83 ASP A C 1
ATOM 638 O O . ASP A 1 83 ? 9.866 3.924 -11.388 1.00 85.00 83 ASP A O 1
ATOM 642 N N . ASP A 1 84 ? 10.055 4.702 -9.300 1.00 83.69 84 ASP A N 1
ATOM 643 C CA . ASP A 1 84 ? 11.124 5.673 -9.581 1.00 83.69 84 ASP A CA 1
ATOM 644 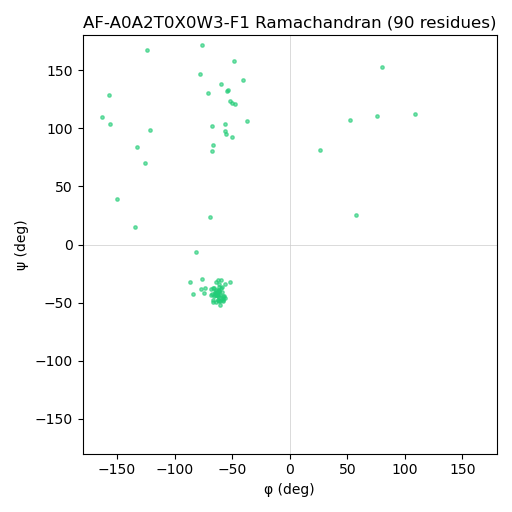C C . ASP A 1 84 ? 12.336 5.020 -10.266 1.00 83.69 84 ASP A C 1
ATOM 646 O O . ASP A 1 84 ? 12.992 5.618 -11.117 1.00 83.69 84 ASP A O 1
ATOM 650 N N . ARG A 1 85 ? 12.631 3.758 -9.929 1.00 80.12 85 ARG A N 1
ATOM 651 C CA . ARG A 1 85 ? 13.709 2.985 -10.560 1.00 80.12 85 ARG A CA 1
ATOM 652 C C . ARG A 1 85 ? 13.344 2.478 -11.962 1.00 80.12 85 ARG A C 1
ATOM 654 O O . ARG A 1 85 ? 14.242 2.280 -12.775 1.00 80.12 85 ARG A O 1
ATOM 661 N N . LEU A 1 86 ? 12.061 2.228 -12.226 1.00 76.31 86 LEU A N 1
ATOM 662 C CA . LEU A 1 86 ? 11.537 1.753 -13.513 1.00 76.31 86 LEU A CA 1
ATOM 663 C C . LEU A 1 86 ? 11.228 2.898 -14.488 1.00 76.31 86 LEU A C 1
ATOM 665 O O . LEU A 1 86 ? 11.367 2.723 -15.695 1.00 76.31 86 LEU A O 1
ATOM 669 N N . THR A 1 87 ? 10.816 4.057 -13.977 1.00 66.94 87 THR A N 1
ATOM 670 C CA . THR A 1 87 ? 10.492 5.266 -14.741 1.00 66.94 87 THR A CA 1
ATOM 671 C C . THR A 1 87 ? 11.307 6.453 -14.216 1.00 66.94 87 THR A C 1
ATOM 673 O O . THR A 1 87 ? 10.735 7.354 -13.600 1.00 66.94 87 THR A O 1
ATOM 676 N N . PRO A 1 88 ? 12.635 6.486 -14.434 1.00 63.03 88 PRO A N 1
ATOM 677 C CA . PRO A 1 88 ? 13.514 7.507 -13.858 1.00 63.03 88 PRO A CA 1
ATOM 678 C C . PRO A 1 88 ? 13.344 8.937 -14.427 1.00 63.03 88 PRO A C 1
ATOM 680 O O . PRO A 1 88 ? 14.284 9.717 -14.333 1.00 63.03 88 PRO A O 1
ATOM 683 N N . ASP A 1 89 ? 12.193 9.320 -15.000 1.00 54.62 89 ASP A N 1
ATOM 684 C CA . ASP A 1 89 ? 12.123 10.483 -15.908 1.00 54.62 89 ASP A CA 1
ATOM 685 C C . ASP A 1 89 ? 10.967 11.499 -15.717 1.00 54.62 89 ASP A C 1
ATOM 687 O O . ASP A 1 89 ? 10.721 12.277 -16.634 1.00 54.62 89 ASP A O 1
ATOM 691 N N . ILE A 1 90 ? 10.210 11.548 -14.598 1.00 54.22 90 ILE A N 1
ATOM 692 C CA . ILE A 1 90 ? 9.037 12.473 -14.529 1.00 54.22 90 ILE A CA 1
ATOM 693 C C . ILE A 1 90 ? 8.638 13.035 -13.136 1.00 54.22 90 ILE A C 1
ATOM 695 O O . ILE A 1 90 ? 7.447 13.193 -12.869 1.00 54.22 90 ILE A O 1
ATOM 699 N N . ILE A 1 91 ? 9.563 13.398 -12.235 1.00 51.28 91 ILE A N 1
ATOM 700 C CA . ILE A 1 91 ? 9.224 14.328 -11.125 1.00 51.28 91 ILE A CA 1
ATOM 701 C C . ILE A 1 91 ? 10.288 15.437 -11.014 1.00 51.28 91 ILE A C 1
ATOM 703 O O . ILE A 1 91 ? 11.235 15.341 -10.234 1.00 51.28 91 ILE A O 1
ATOM 707 N N . ALA A 1 92 ? 10.097 16.475 -11.836 1.00 40.84 92 ALA A N 1
ATOM 708 C CA . ALA A 1 92 ? 10.617 17.839 -11.708 1.00 40.84 92 ALA A CA 1
ATOM 709 C C . ALA A 1 92 ? 9.438 18.792 -11.458 1.00 40.84 92 ALA A C 1
ATOM 711 O O . ALA A 1 92 ? 8.320 18.458 -11.920 1.00 40.84 92 ALA A O 1
#

Sequence (92 aa):
MTDEDVPLGKVVPALIRPAHAEPPGPVMNEEEVLRASLARLREEHADLSTAIEALEERGSDPLAVRRLKKRKLALKDRIAAMDDRLTPDIIA

Solvent-accessible surface area (backbone atoms only — not comparable to full-atom values): 5902 Å² total; per-residue (Å²): 135,82,87,87,82,86,82,86,86,83,78,88,76,77,82,71,68,77,78,78,69,68,70,78,71,87,66,76,42,71,65,56,54,50,51,54,51,46,51,51,51,52,50,54,44,49,54,50,48,55,53,43,52,57,42,59,76,64,70,70,49,75,66,59,47,53,52,4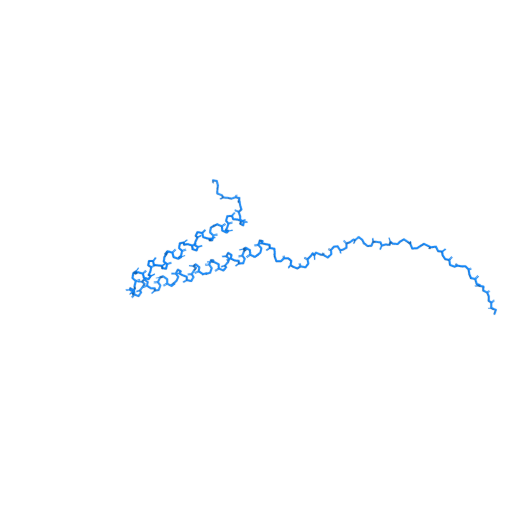9,51,54,51,41,50,55,46,50,54,51,45,49,60,51,46,48,70,75,54,78,80,84,88,130

Foldseek 3Di:
DDDDDDDDDDDDDDPPVPDPPVPPPCPCPVLVVLVVVLVVLVVVLVVLVVVLVVCVVVVPDPVVSVVSVVVSVVSVVVSVVSVCVNCVDDDD

Secondary structure (DSSP, 8-state):
---------------------PPPTT---HHHHHHHHHHHHHHHHHHHHHHHHHHHHTT--HHHHHHHHHHHHHHHHHHHHHHHHH-TT---

Radius of gyration: 31.67 Å; Cα contacts (8 Å, |Δi|>4): 27; chains: 1; bounding box: 60×67×88 Å

InterPro domains:
  IPR007420 Protein of unknown function DUF465 [PF04325] (38-82)
  IPR038444 DUF465 superfamily [G3DSA:6.10.280.50] (28-86)

Mean predicted aligned error: 14.42 Å

Organism: NCBI:txid595589

pLDDT: mean 76.92, std 17.2, range [40.84, 95.69]